Protein AF-A0A662RZS4-F1 (afdb_monomer_lite)

Radius of gyration: 27.68 Å; chains: 1; bounding box: 60×35×70 Å

Foldseek 3Di:
DPLPPDPVSVVVVVVVVVVVVVVVVPDDDPDADPPVGDDDDDPPDLDDDDDDPVQDPQPCVLCVPQPLNQKDWAFDVVVVPVDPPPDDTHTDIDGRPVSHPSPCVSQVPGPRSD

pLDDT: mean 88.57, std 12.73, range [47.19, 97.94]

Secondary structure (DSSP, 8-state):
--TTSSHHHHHHHHHHHHHHHHHHHSSPPS---TTTS-PPPPTT---SPP--TTT-----HHHHS-TT--EEEEE-HHHHTTSSS-SPPPEEEEE-TTT-----HHHHT-TT--

Sequence (114 aa):
MKRGSTPIGRLINHLEAIETGIKYLFIPRMTVKYPEEIMELPEGYRGMIKYKKELCISCSLCAQICPANAMKMYLDESELKKEGGQAKPKRRPGINYTRCIFCGFCVDICPTGA

Structure (mmCIF, N/CA/C/O backbone):
data_AF-A0A662RZS4-F1
#
_entry.id   AF-A0A662RZS4-F1
#
loop_
_atom_site.group_PDB
_atom_site.id
_atom_site.type_symbol
_atom_site.label_atom_id
_atom_site.label_alt_id
_atom_site.label_comp_id
_atom_site.label_asym_id
_atom_site.label_entity_id
_atom_site.label_seq_id
_atom_site.pdbx_PDB_ins_code
_atom_site.Cartn_x
_atom_site.Cartn_y
_atom_site.Cartn_z
_atom_site.occupancy
_atom_site.B_iso_or_equiv
_atom_site.auth_seq_id
_atom_site.auth_comp_id
_atom_site.auth_asym_id
_atom_site.auth_atom_id
_atom_site.pdbx_PDB_model_num
ATOM 1 N N . MET A 1 1 ? 30.028 -22.072 -32.173 1.00 47.19 1 MET A N 1
ATOM 2 C CA . MET A 1 1 ? 31.100 -21.117 -32.537 1.00 47.19 1 MET A CA 1
ATOM 3 C C . MET A 1 1 ? 30.709 -19.748 -31.990 1.00 47.19 1 MET A C 1
ATOM 5 O O . MET A 1 1 ? 29.682 -19.226 -32.405 1.00 47.19 1 MET A O 1
ATOM 9 N N . LYS A 1 2 ? 31.404 -19.222 -30.968 1.00 55.47 2 LYS A N 1
ATOM 10 C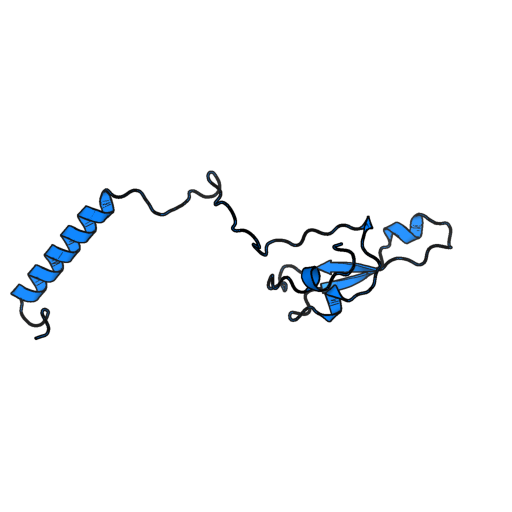 CA . LYS A 1 2 ? 31.035 -17.940 -30.336 1.00 55.47 2 LYS A CA 1
ATOM 11 C C . LYS A 1 2 ? 31.236 -16.821 -31.371 1.00 55.47 2 LYS A C 1
ATOM 13 O O . LYS A 1 2 ? 32.380 -16.509 -31.681 1.00 55.47 2 LYS A O 1
ATOM 18 N N . ARG A 1 3 ? 30.153 -16.231 -31.901 1.00 60.16 3 ARG A N 1
ATOM 19 C CA . ARG A 1 3 ? 30.180 -15.164 -32.933 1.00 60.16 3 ARG A CA 1
ATOM 20 C C . ARG A 1 3 ? 31.055 -13.943 -32.568 1.00 60.16 3 ARG A C 1
ATOM 22 O O . ARG A 1 3 ? 31.335 -13.132 -33.435 1.00 60.16 3 ARG A O 1
ATOM 29 N N . GLY A 1 4 ? 31.510 -13.804 -31.319 1.00 60.47 4 GLY A N 1
ATOM 30 C CA . GLY A 1 4 ? 32.274 -12.647 -30.831 1.00 60.47 4 GLY A CA 1
ATOM 31 C C . GLY A 1 4 ? 33.810 -12.743 -30.838 1.00 60.47 4 GLY A C 1
ATOM 32 O O . GLY A 1 4 ? 34.453 -11.785 -30.410 1.00 60.47 4 GLY A O 1
ATOM 33 N N . SER A 1 5 ? 34.435 -13.851 -31.262 1.00 67.56 5 SER A N 1
ATOM 34 C CA . SER A 1 5 ? 35.903 -13.998 -31.153 1.00 67.56 5 SER A CA 1
ATOM 35 C C . SER A 1 5 ? 36.704 -13.334 -32.281 1.00 67.56 5 SER A C 1
ATOM 37 O O . SER A 1 5 ? 37.860 -12.977 -32.060 1.00 67.56 5 SER A O 1
ATOM 39 N N . THR A 1 6 ? 36.118 -13.126 -33.464 1.00 82.25 6 THR A N 1
ATOM 40 C CA . THR A 1 6 ? 36.794 -12.507 -34.618 1.00 82.25 6 THR A CA 1
ATOM 41 C C . THR A 1 6 ? 36.469 -11.008 -34.736 1.00 82.25 6 THR A C 1
ATOM 43 O O . THR A 1 6 ? 35.368 -10.595 -34.362 1.00 82.25 6 THR A O 1
ATOM 46 N N . PRO A 1 7 ? 37.378 -10.170 -35.278 1.00 82.12 7 PRO A N 1
ATOM 47 C CA . PRO A 1 7 ? 37.128 -8.734 -35.475 1.00 82.12 7 PRO A CA 1
ATOM 48 C C . PRO A 1 7 ? 35.867 -8.442 -36.305 1.00 82.12 7 PRO A C 1
ATOM 50 O O . PRO A 1 7 ? 35.087 -7.559 -35.963 1.00 82.12 7 PRO A O 1
ATOM 53 N N . ILE A 1 8 ? 35.625 -9.246 -37.345 1.00 83.88 8 ILE A N 1
ATOM 54 C CA . ILE A 1 8 ? 34.445 -9.153 -38.219 1.00 83.88 8 ILE A CA 1
ATOM 55 C C . ILE A 1 8 ? 33.168 -9.542 -37.461 1.00 83.88 8 ILE A C 1
ATOM 57 O O . ILE A 1 8 ? 32.146 -8.874 -37.584 1.00 83.88 8 ILE A O 1
ATOM 61 N N . GLY A 1 9 ? 33.236 -10.577 -36.618 1.00 84.75 9 GLY A N 1
ATOM 62 C CA . GLY A 1 9 ? 32.115 -10.985 -35.774 1.00 84.75 9 GLY A CA 1
ATOM 63 C C . GLY A 1 9 ? 31.701 -9.907 -34.768 1.00 84.75 9 GLY A C 1
ATOM 64 O O . GLY A 1 9 ? 30.511 -9.709 -34.543 1.00 84.75 9 GLY A O 1
ATOM 65 N N . ARG A 1 10 ? 32.659 -9.146 -34.210 1.00 85.31 10 ARG A N 1
ATOM 66 C CA . ARG A 1 10 ? 32.345 -7.992 -33.345 1.00 85.31 10 ARG A CA 1
ATOM 67 C C . ARG A 1 10 ? 31.640 -6.874 -34.106 1.00 85.31 10 ARG A C 1
ATOM 69 O O . ARG A 1 10 ? 30.673 -6.328 -33.589 1.00 85.31 10 ARG A O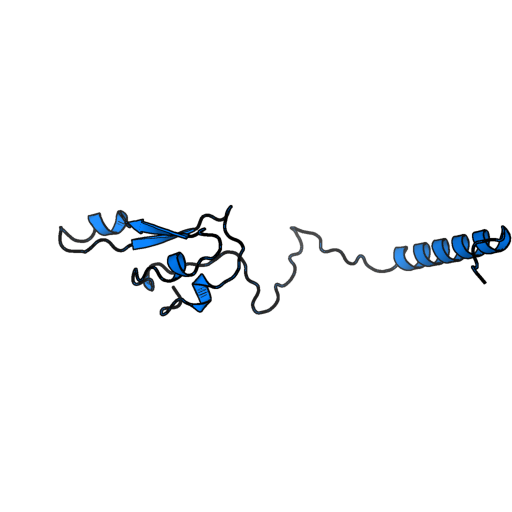 1
ATOM 76 N N . LEU A 1 11 ? 32.096 -6.558 -35.319 1.00 88.00 11 LEU A N 1
ATOM 77 C CA . LEU A 1 11 ? 31.492 -5.509 -36.141 1.00 88.00 11 LEU A CA 1
ATOM 78 C C . LEU A 1 11 ? 30.027 -5.821 -36.480 1.00 88.00 11 LEU A C 1
ATOM 80 O O . LEU A 1 11 ? 29.178 -4.946 -36.349 1.00 88.00 11 LEU A O 1
ATOM 84 N N . ILE A 1 12 ? 29.721 -7.072 -36.837 1.00 90.19 12 ILE A N 1
ATOM 85 C CA . ILE A 1 12 ? 28.346 -7.515 -37.122 1.00 90.19 12 ILE A CA 1
ATOM 86 C C . ILE A 1 12 ? 27.446 -7.326 -35.895 1.00 90.19 12 ILE A C 1
ATOM 88 O O . ILE A 1 12 ? 26.384 -6.726 -36.011 1.00 90.19 12 ILE A O 1
ATOM 92 N N . ASN A 1 13 ? 27.902 -7.731 -34.705 1.00 88.88 13 ASN A N 1
ATOM 93 C CA . ASN A 1 13 ? 27.123 -7.542 -33.475 1.00 88.88 13 ASN A CA 1
ATOM 94 C C . ASN A 1 13 ? 26.872 -6.051 -33.166 1.00 88.88 13 ASN A C 1
ATOM 96 O O . ASN A 1 13 ? 25.818 -5.696 -32.647 1.00 88.88 13 ASN A O 1
ATOM 100 N N . HIS A 1 14 ? 27.830 -5.166 -33.472 1.00 92.06 14 HIS A N 1
ATOM 101 C CA . HIS A 1 14 ? 27.637 -3.722 -33.308 1.00 92.06 14 HIS A CA 1
ATOM 102 C C . HIS A 1 14 ? 26.609 -3.159 -34.295 1.00 92.06 14 HIS A C 1
ATOM 104 O O . HIS A 1 14 ? 25.799 -2.323 -33.903 1.00 92.06 14 HIS A O 1
ATOM 110 N N . LEU A 1 15 ? 26.609 -3.626 -35.545 1.00 94.62 15 LEU A N 1
ATOM 111 C CA . LEU A 1 15 ? 25.609 -3.227 -36.537 1.00 94.62 15 LEU A CA 1
ATOM 112 C C . LEU A 1 15 ? 24.205 -3.708 -36.148 1.00 94.62 15 LEU A C 1
ATOM 114 O O . LEU A 1 15 ? 23.280 -2.902 -36.164 1.00 94.62 15 LEU A O 1
ATOM 118 N N . GLU A 1 16 ? 24.062 -4.959 -35.703 1.00 93.44 16 GLU A N 1
ATOM 119 C CA . GLU A 1 16 ? 22.793 -5.496 -35.180 1.00 93.44 16 GLU A CA 1
ATOM 120 C C . GLU A 1 16 ? 22.287 -4.685 -33.968 1.00 93.44 16 GLU A C 1
ATOM 122 O O . GLU A 1 16 ? 21.090 -4.409 -33.836 1.00 93.44 16 GLU A O 1
ATOM 127 N N . ALA A 1 17 ? 23.191 -4.247 -33.084 1.00 93.31 17 ALA A N 1
ATOM 128 C CA . ALA A 1 17 ? 22.840 -3.404 -31.941 1.00 93.31 17 ALA A CA 1
ATOM 129 C C . ALA A 1 17 ? 22.368 -2.003 -32.367 1.00 93.31 17 ALA A C 1
ATOM 131 O O . ALA A 1 17 ? 21.388 -1.493 -31.820 1.00 93.31 17 ALA A O 1
ATOM 132 N N . ILE A 1 18 ? 23.033 -1.388 -33.351 1.00 96.00 18 ILE A N 1
ATOM 133 C CA . ILE A 1 18 ? 22.638 -0.083 -33.899 1.00 96.00 18 ILE A CA 1
ATOM 134 C C . ILE A 1 18 ? 21.282 -0.189 -34.603 1.00 96.00 18 ILE A C 1
ATOM 136 O O . ILE A 1 18 ? 20.411 0.642 -34.359 1.00 96.00 18 ILE A O 1
ATOM 140 N N . GLU A 1 19 ? 21.069 -1.226 -35.415 1.00 96.50 19 GLU A N 1
ATOM 141 C CA . GLU A 1 19 ? 19.786 -1.501 -36.073 1.00 96.50 19 GLU A CA 1
ATOM 142 C C . GLU A 1 19 ? 18.655 -1.632 -35.046 1.00 96.50 19 GLU A C 1
ATOM 144 O O . GLU A 1 19 ? 17.603 -0.999 -35.169 1.00 96.50 19 GLU A O 1
ATOM 149 N N . THR A 1 20 ? 18.903 -2.390 -33.978 1.00 94.81 20 THR A N 1
ATOM 150 C CA . THR A 1 20 ? 17.956 -2.541 -32.871 1.00 94.81 20 THR A CA 1
ATOM 151 C C . THR A 1 20 ? 17.668 -1.194 -32.200 1.00 94.81 20 THR A C 1
ATOM 153 O O . THR A 1 20 ? 16.508 -0.867 -31.952 1.00 94.81 20 THR A O 1
ATOM 156 N N . GLY A 1 21 ? 18.695 -0.376 -31.949 1.00 94.00 21 GLY A N 1
ATOM 157 C CA . GLY A 1 21 ? 18.541 0.961 -31.371 1.00 94.00 21 GLY A CA 1
ATOM 158 C C . GLY A 1 21 ? 17.704 1.899 -32.244 1.00 94.00 21 GLY A C 1
ATOM 159 O O . GLY A 1 21 ? 16.798 2.560 -31.739 1.00 94.00 21 GLY A O 1
ATOM 160 N N . ILE A 1 22 ? 17.947 1.902 -33.558 1.00 96.19 22 ILE A N 1
ATOM 161 C CA . ILE A 1 22 ? 17.163 2.678 -34.528 1.00 96.19 22 ILE A CA 1
ATOM 162 C C . ILE A 1 22 ? 15.703 2.216 -34.519 1.00 96.19 22 ILE A C 1
ATOM 164 O O . ILE A 1 22 ? 14.803 3.050 -34.461 1.00 96.19 22 ILE A O 1
ATOM 168 N N . LYS A 1 23 ? 15.447 0.901 -34.507 1.00 94.44 23 LYS A N 1
ATOM 169 C CA . LYS A 1 23 ? 14.086 0.347 -34.462 1.00 94.44 23 LYS A CA 1
ATOM 170 C C . LYS A 1 23 ? 13.297 0.849 -33.249 1.00 94.44 23 LYS A C 1
ATOM 172 O O . LYS A 1 23 ? 12.158 1.281 -33.406 1.00 94.44 23 LYS A O 1
ATOM 177 N N . TYR A 1 24 ? 13.885 0.812 -32.052 1.00 94.31 24 TYR A N 1
ATOM 178 C CA . TYR A 1 24 ? 13.195 1.235 -30.827 1.00 94.31 24 TYR A CA 1
ATOM 179 C C . TYR A 1 24 ? 13.128 2.757 -30.637 1.00 94.31 24 TYR A C 1
ATOM 181 O O . TYR A 1 24 ? 12.329 3.213 -29.823 1.00 94.31 24 TYR A O 1
ATOM 189 N N . LEU A 1 25 ? 13.884 3.552 -31.405 1.00 94.19 25 LEU A N 1
ATOM 190 C CA . LEU A 1 25 ? 13.787 5.017 -31.380 1.00 94.19 25 LEU A CA 1
ATOM 191 C C . LEU A 1 25 ? 12.434 5.527 -31.911 1.00 94.19 25 LEU A C 1
ATOM 193 O O . LEU A 1 25 ? 11.948 6.562 -31.460 1.00 94.19 25 LEU A O 1
ATOM 197 N N . PHE A 1 26 ? 11.829 4.795 -32.852 1.00 94.81 26 PHE A N 1
ATOM 198 C CA . PHE A 1 26 ? 10.570 5.172 -33.508 1.00 94.81 26 PHE A CA 1
ATOM 199 C C . PHE A 1 26 ? 9.325 4.475 -32.937 1.00 94.81 26 PHE A C 1
ATOM 201 O O . PHE A 1 26 ? 8.207 4.812 -33.321 1.00 94.81 26 PHE A O 1
ATOM 208 N N . ILE A 1 27 ? 9.487 3.514 -32.024 1.00 93.88 27 ILE A N 1
ATOM 209 C CA . ILE A 1 27 ? 8.364 2.872 -31.324 1.00 93.88 27 ILE A CA 1
ATOM 210 C C . ILE A 1 27 ? 7.892 3.814 -30.199 1.00 93.88 27 ILE A C 1
ATOM 212 O O . ILE A 1 27 ? 8.729 4.438 -29.540 1.00 93.88 27 ILE A O 1
ATOM 216 N N . PRO A 1 28 ? 6.572 3.954 -29.955 1.00 89.69 28 PRO A N 1
ATOM 217 C CA . PRO A 1 28 ? 6.074 4.758 -28.845 1.00 89.69 28 PRO A CA 1
ATOM 218 C C . PRO A 1 28 ? 6.665 4.299 -27.508 1.00 89.69 28 PRO A C 1
ATOM 220 O O . PRO A 1 28 ? 6.918 3.118 -27.271 1.00 89.69 28 PRO A O 1
ATOM 223 N N . ARG A 1 29 ? 6.892 5.266 -26.618 1.00 87.31 29 ARG A N 1
ATOM 224 C CA . ARG A 1 29 ? 7.520 5.020 -25.317 1.00 87.31 29 ARG A CA 1
ATOM 225 C C . ARG A 1 29 ? 6.597 4.156 -24.460 1.00 87.31 29 ARG A C 1
ATOM 227 O O . ARG A 1 29 ? 5.438 4.501 -24.271 1.00 87.31 29 ARG A O 1
ATOM 234 N N . MET A 1 30 ? 7.140 3.100 -23.860 1.00 89.44 30 MET A N 1
ATOM 235 C CA . MET A 1 30 ? 6.428 2.215 -22.922 1.00 89.44 30 MET A CA 1
ATOM 236 C C . MET A 1 30 ? 6.296 2.821 -21.505 1.00 89.44 30 MET A C 1
ATOM 238 O O . MET A 1 30 ? 6.241 2.095 -20.517 1.00 89.44 30 MET A O 1
ATOM 242 N N . THR A 1 31 ? 6.323 4.149 -21.380 1.00 92.00 31 THR A N 1
ATOM 243 C CA . THR A 1 31 ? 6.330 4.879 -20.101 1.00 92.00 31 THR A CA 1
ATOM 244 C C . THR A 1 31 ? 5.046 5.676 -19.934 1.00 92.00 31 THR A C 1
ATOM 246 O O . THR A 1 31 ? 4.610 6.311 -20.889 1.00 92.00 31 THR A O 1
ATOM 249 N N . VAL A 1 32 ? 4.519 5.735 -18.712 1.00 93.00 32 VAL A N 1
ATOM 250 C CA . VAL A 1 32 ? 3.393 6.605 -18.336 1.00 93.00 32 VAL A CA 1
ATOM 251 C C . VAL A 1 32 ? 3.932 7.904 -17.732 1.00 93.00 32 VAL A C 1
ATOM 253 O O . VAL A 1 32 ? 4.880 7.865 -16.943 1.00 93.00 32 VAL A O 1
ATOM 256 N N . LYS A 1 33 ? 3.352 9.054 -18.091 1.00 93.75 33 LYS A N 1
ATOM 257 C CA . LYS A 1 33 ? 3.745 10.358 -17.534 1.00 93.75 33 LYS A CA 1
ATOM 258 C C . LYS A 1 33 ? 3.015 10.635 -16.222 1.00 93.75 33 LYS A C 1
ATOM 260 O O . LYS A 1 33 ? 1.971 11.269 -16.212 1.00 93.75 33 LYS A O 1
ATOM 265 N N . TYR A 1 34 ? 3.558 10.148 -15.114 1.00 93.81 34 TYR A N 1
ATOM 266 C CA . TYR A 1 34 ? 3.045 10.503 -13.792 1.00 93.81 34 TYR A CA 1
ATOM 267 C C . TYR A 1 34 ? 3.515 11.920 -13.404 1.00 93.81 34 TYR A C 1
ATOM 269 O O . TYR A 1 34 ? 4.720 12.171 -13.513 1.00 93.81 34 TYR A O 1
ATOM 277 N N . PRO A 1 35 ? 2.652 12.814 -12.878 1.00 95.25 35 PRO A N 1
ATOM 278 C CA . PRO A 1 35 ? 1.282 12.591 -12.391 1.00 95.25 35 PRO A CA 1
ATOM 279 C C . PRO A 1 35 ? 0.146 12.927 -13.378 1.00 95.25 35 PRO A C 1
ATOM 281 O O . PRO A 1 35 ? -1.016 12.782 -13.004 1.00 95.25 35 PRO A O 1
ATOM 284 N N . GLU A 1 36 ? 0.442 13.410 -14.588 1.00 95.12 36 GLU A N 1
ATOM 285 C CA . GLU A 1 36 ? -0.574 13.847 -15.560 1.00 95.12 36 GLU A CA 1
ATOM 286 C C . GLU A 1 36 ? -1.431 12.687 -16.087 1.00 95.12 36 GLU A C 1
ATOM 288 O O . GLU A 1 36 ? -2.634 12.831 -16.298 1.00 95.12 36 GLU A O 1
ATOM 293 N N . GLU A 1 37 ? -0.806 11.530 -16.276 1.00 93.56 37 GLU A N 1
ATOM 294 C CA . GLU A 1 37 ? -1.417 10.276 -16.689 1.00 93.56 37 GLU A CA 1
ATOM 295 C C . GLU A 1 37 ? -1.265 9.259 -15.549 1.00 93.56 37 GLU A C 1
ATOM 297 O O . GLU A 1 37 ? -0.163 8.994 -15.059 1.00 93.56 37 GLU A O 1
ATOM 302 N N . ILE A 1 38 ? -2.383 8.677 -15.110 1.00 91.88 38 ILE A N 1
ATOM 303 C CA . ILE A 1 38 ? -2.419 7.671 -14.043 1.00 91.88 38 ILE A CA 1
ATOM 304 C C . ILE A 1 38 ? -2.736 6.318 -14.673 1.00 91.88 38 ILE A C 1
ATOM 306 O O . ILE A 1 38 ? -3.661 6.198 -15.473 1.00 91.88 38 ILE A O 1
ATOM 310 N N . MET A 1 39 ? -1.970 5.294 -14.303 1.00 91.12 39 MET A N 1
ATOM 311 C CA . MET A 1 39 ? -2.228 3.924 -14.735 1.00 91.12 39 MET A CA 1
ATOM 312 C C . MET A 1 39 ? -3.499 3.382 -14.073 1.00 91.12 39 MET A C 1
ATOM 314 O O . MET A 1 39 ? -3.702 3.553 -12.869 1.00 91.12 39 MET A O 1
ATOM 318 N N . GLU A 1 40 ? -4.326 2.682 -14.847 1.00 92.12 40 GLU A N 1
ATOM 319 C CA . GLU A 1 40 ? -5.460 1.942 -14.302 1.00 92.12 40 GLU A CA 1
ATOM 320 C C . GLU A 1 40 ? -4.958 0.801 -13.411 1.00 92.12 40 GLU A C 1
ATOM 322 O O . GLU A 1 40 ? -4.133 -0.022 -13.811 1.00 92.12 40 GLU A O 1
ATOM 327 N N . LEU A 1 41 ? -5.433 0.776 -12.167 1.00 92.62 41 LEU A N 1
ATOM 328 C CA . LEU A 1 41 ? -5.059 -0.260 -11.213 1.00 92.62 41 LEU A CA 1
ATOM 329 C C . LEU A 1 41 ? -5.835 -1.548 -11.525 1.00 92.62 41 LEU A C 1
ATOM 331 O O . LEU A 1 41 ? -7.042 -1.476 -11.764 1.00 92.62 41 LEU A O 1
ATOM 335 N N . PRO A 1 42 ? -5.185 -2.724 -11.487 1.00 94.19 42 PRO A N 1
ATOM 336 C CA . PRO A 1 42 ? -5.866 -3.990 -11.720 1.00 94.19 42 PRO A CA 1
ATOM 337 C C . PRO A 1 42 ? -6.888 -4.292 -10.616 1.00 94.19 42 PRO A C 1
ATOM 339 O O . PRO A 1 42 ? -6.788 -3.799 -9.485 1.00 94.19 42 PRO A O 1
ATOM 342 N N . GLU A 1 43 ? -7.849 -5.163 -10.926 1.00 93.31 43 GLU A N 1
ATOM 343 C CA . GLU A 1 43 ? -8.792 -5.675 -9.933 1.00 93.31 43 GLU A CA 1
ATOM 344 C C . GLU A 1 43 ? -8.040 -6.386 -8.793 1.00 93.31 43 GLU A C 1
ATOM 346 O O . GLU A 1 43 ? -7.097 -7.146 -9.016 1.00 93.31 43 GLU A O 1
ATOM 351 N N . GLY A 1 44 ? -8.421 -6.095 -7.546 1.00 90.38 44 GLY A N 1
ATOM 352 C CA . GLY A 1 44 ? -7.752 -6.641 -6.362 1.00 90.38 44 GLY A CA 1
ATOM 353 C C . GLY A 1 44 ? -6.450 -5.935 -5.958 1.00 90.38 44 GLY A C 1
ATOM 354 O O . GLY A 1 44 ? -5.763 -6.420 -5.056 1.00 90.38 44 GLY A O 1
ATOM 355 N N . TYR A 1 45 ? -6.101 -4.791 -6.564 1.00 94.19 45 TYR A N 1
ATOM 356 C CA . TYR A 1 45 ? -4.952 -3.992 -6.128 1.00 94.19 45 TYR A CA 1
ATOM 357 C C . TYR A 1 45 ? -5.024 -3.650 -4.628 1.00 94.19 45 TYR A C 1
ATOM 359 O O . TYR A 1 45 ? -5.960 -3.009 -4.144 1.00 94.19 45 TYR A O 1
ATOM 367 N N . ARG A 1 46 ? -3.990 -4.052 -3.883 1.00 94.75 46 ARG A N 1
ATOM 368 C CA . ARG A 1 46 ? -3.869 -3.810 -2.440 1.00 94.75 46 ARG A CA 1
ATOM 369 C C . ARG A 1 46 ? -3.140 -2.493 -2.184 1.00 94.75 46 ARG A C 1
ATOM 371 O O . ARG A 1 46 ? -1.921 -2.458 -2.052 1.00 94.75 46 ARG A O 1
ATOM 378 N N . GLY A 1 47 ? -3.909 -1.409 -2.133 1.00 92.69 47 GLY A N 1
ATOM 379 C CA . GLY A 1 47 ? -3.415 -0.060 -1.854 1.00 92.69 47 GLY A CA 1
ATOM 380 C C . GLY A 1 47 ? -3.620 0.392 -0.408 1.00 92.69 47 GLY A C 1
ATOM 381 O O . GLY A 1 47 ? -3.701 -0.407 0.526 1.00 92.69 47 GLY A O 1
ATOM 382 N N . MET A 1 48 ? -3.738 1.710 -0.225 1.00 93.44 48 MET A N 1
ATOM 383 C CA . MET A 1 48 ? -4.094 2.293 1.070 1.00 93.44 48 MET A CA 1
ATOM 384 C C . MET A 1 48 ? -5.430 1.742 1.578 1.00 93.44 48 MET A C 1
ATOM 386 O O . MET A 1 48 ? -6.417 1.673 0.843 1.00 93.44 48 MET A O 1
ATOM 390 N N . ILE A 1 49 ? -5.451 1.372 2.857 1.00 93.69 49 ILE A N 1
ATOM 391 C CA . ILE A 1 49 ? -6.614 0.767 3.499 1.00 93.69 49 ILE A CA 1
ATOM 392 C C . ILE A 1 49 ? -7.660 1.859 3.735 1.00 93.69 49 ILE A C 1
ATOM 394 O O . ILE A 1 49 ? -7.385 2.869 4.385 1.00 93.69 49 ILE A O 1
ATOM 398 N N . LYS A 1 50 ? -8.872 1.645 3.219 1.00 93.44 50 LYS A N 1
ATOM 399 C CA . LYS A 1 50 ? -10.042 2.472 3.534 1.00 93.44 50 LYS A CA 1
ATOM 400 C C . LYS A 1 50 ? -10.736 1.895 4.761 1.00 93.44 50 LYS A C 1
ATOM 402 O O . LYS A 1 50 ? -10.916 0.687 4.833 1.00 93.44 50 LYS A O 1
ATOM 407 N N . TYR A 1 51 ? -11.120 2.763 5.691 1.00 94.12 51 TYR A N 1
ATOM 408 C CA . TYR A 1 51 ? -11.713 2.374 6.968 1.00 94.12 51 TYR A CA 1
ATOM 409 C C . TYR A 1 51 ? -13.065 3.065 7.181 1.00 94.12 51 TYR A C 1
ATOM 411 O O . TYR A 1 51 ? -13.156 4.290 7.095 1.00 94.12 51 TYR A O 1
ATOM 419 N N . LYS A 1 52 ? -14.104 2.279 7.474 1.00 94.81 52 LYS A N 1
ATOM 420 C CA . LYS A 1 52 ? -15.474 2.712 7.779 1.00 94.81 52 LYS A CA 1
ATOM 421 C C . LYS A 1 52 ? -15.727 2.593 9.282 1.00 94.81 52 LYS A C 1
ATOM 423 O O . LYS A 1 52 ? -16.001 1.513 9.814 1.00 94.81 52 LYS A O 1
ATOM 428 N N . LYS A 1 53 ? -15.640 3.720 9.992 1.00 90.94 53 LYS A N 1
ATOM 429 C CA . LYS A 1 53 ? -15.727 3.776 11.464 1.00 90.94 53 LYS A CA 1
ATOM 430 C C . LYS A 1 53 ? -17.061 3.245 12.002 1.00 90.94 53 LYS A C 1
ATOM 432 O O . LYS A 1 53 ? -17.109 2.687 13.100 1.00 90.94 53 LYS A O 1
ATOM 437 N N . GLU A 1 54 ? -18.130 3.386 11.234 1.00 91.06 54 GLU A N 1
ATOM 438 C CA . GLU A 1 54 ? -19.503 3.041 11.603 1.00 91.06 54 GLU A CA 1
ATOM 439 C C . G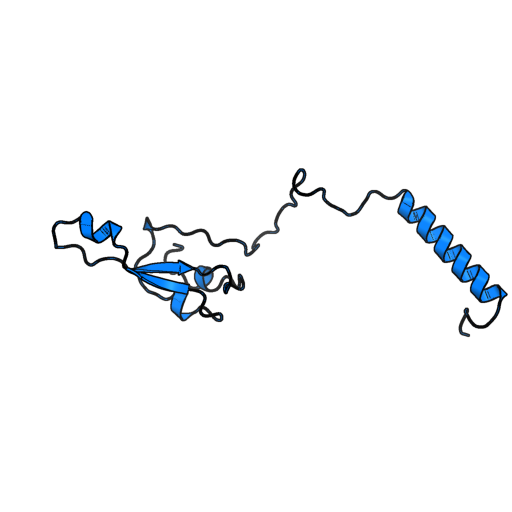LU A 1 54 ? -19.694 1.522 11.703 1.00 91.06 54 GLU A C 1
ATOM 441 O O . GLU A 1 54 ? -20.431 1.049 12.565 1.00 91.06 54 GLU A O 1
ATOM 446 N N . LEU A 1 55 ? -18.977 0.759 10.870 1.00 94.50 55 LEU A N 1
ATOM 447 C CA . LEU A 1 55 ? -19.083 -0.702 10.781 1.00 94.50 55 LEU A CA 1
ATOM 448 C C . LEU A 1 55 ? -18.163 -1.436 11.764 1.00 94.50 55 LEU A C 1
ATOM 450 O O . LEU A 1 55 ? -18.296 -2.642 11.975 1.00 94.50 55 LEU A O 1
ATOM 454 N N . CYS A 1 56 ? -17.188 -0.745 12.354 1.00 94.12 56 CYS A N 1
ATOM 455 C CA . CYS A 1 56 ? -16.217 -1.383 13.232 1.00 94.12 56 CYS A CA 1
ATOM 456 C C . CYS A 1 56 ? -16.830 -1.697 14.610 1.00 94.12 56 CYS A C 1
ATOM 458 O O . CYS A 1 56 ? -17.333 -0.814 15.310 1.00 94.12 56 CYS A O 1
ATOM 460 N N . ILE A 1 57 ? -16.711 -2.962 15.025 1.00 93.75 57 ILE A N 1
ATOM 461 C CA . ILE A 1 57 ? -17.260 -3.511 16.280 1.00 93.75 57 ILE A CA 1
ATOM 462 C C . ILE A 1 57 ? -16.205 -3.721 17.381 1.00 93.75 57 ILE A C 1
ATOM 464 O O . ILE A 1 57 ? -16.464 -4.389 18.373 1.00 93.75 57 ILE A O 1
ATOM 468 N N . SER A 1 58 ? -15.001 -3.158 17.232 1.00 95.06 58 SER A N 1
ATOM 469 C CA . SER A 1 58 ? -13.899 -3.278 18.210 1.00 95.06 58 SER A CA 1
ATOM 470 C C . SER A 1 58 ? -13.394 -4.714 18.482 1.00 95.06 58 SER A C 1
ATOM 472 O O . SER A 1 58 ? -12.821 -4.971 19.538 1.00 95.06 58 SER A O 1
ATOM 474 N N . CYS A 1 59 ? -13.541 -5.653 17.537 1.00 95.44 59 CYS A N 1
ATOM 475 C CA . CYS A 1 59 ? -13.144 -7.062 17.720 1.00 95.44 59 CYS A CA 1
ATOM 476 C C . CYS A 1 59 ? -11.623 -7.312 17.757 1.00 95.44 59 CYS A C 1
ATOM 478 O O . CYS A 1 59 ? -11.187 -8.380 18.169 1.00 95.44 59 CYS A O 1
ATOM 480 N N . SER A 1 60 ? -10.805 -6.344 17.332 1.00 95.75 60 SER A N 1
ATOM 481 C CA . SER A 1 60 ? -9.331 -6.418 17.318 1.00 95.75 60 SER A CA 1
ATOM 482 C C . SER A 1 60 ? -8.701 -7.467 16.381 1.00 95.75 60 SER A C 1
ATOM 484 O O . SER A 1 60 ? -7.475 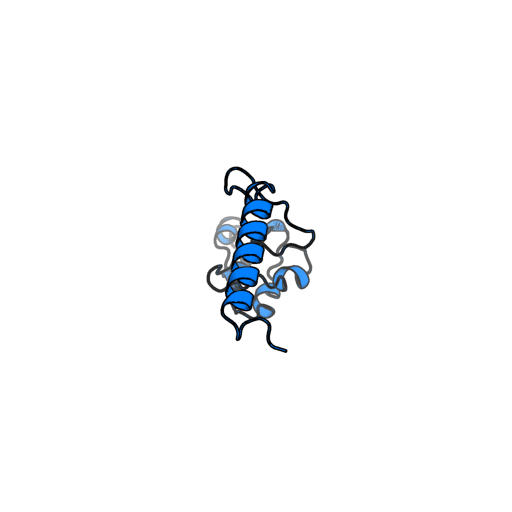-7.572 16.348 1.00 95.75 60 SER A O 1
ATOM 486 N N . LEU A 1 61 ? -9.484 -8.188 15.567 1.00 97.38 61 LEU A N 1
ATOM 487 C CA . LEU A 1 61 ? -8.978 -9.211 14.632 1.00 97.38 61 LEU A CA 1
ATOM 488 C C . LEU A 1 61 ? -7.946 -8.660 13.638 1.00 97.38 61 LEU A C 1
ATOM 490 O O . LEU A 1 61 ? -6.919 -9.289 13.403 1.00 97.38 61 LEU A O 1
ATOM 494 N N . CYS A 1 62 ? -8.172 -7.454 13.113 1.00 97.25 62 CYS A N 1
ATOM 495 C CA . CYS A 1 62 ? -7.263 -6.790 12.179 1.00 97.25 62 CYS A CA 1
ATOM 496 C C . CYS A 1 62 ? -5.870 -6.512 12.775 1.00 97.25 62 CYS A C 1
ATOM 498 O O . CYS A 1 62 ? -4.869 -6.592 12.064 1.00 97.25 62 CYS A O 1
ATOM 500 N N . ALA A 1 63 ? -5.794 -6.232 14.081 1.00 97.06 63 ALA A N 1
ATOM 501 C CA . ALA A 1 63 ? -4.529 -6.057 14.787 1.00 97.06 63 ALA A CA 1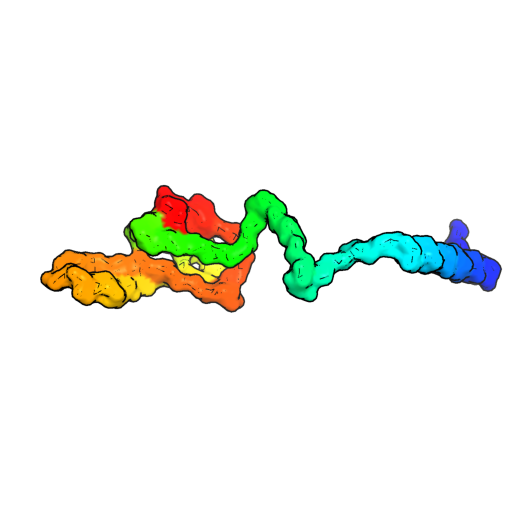
ATOM 502 C C . ALA A 1 63 ? -3.851 -7.403 15.079 1.00 97.06 63 ALA A C 1
ATOM 504 O O . ALA A 1 63 ? -2.633 -7.502 14.974 1.00 97.06 63 ALA A O 1
ATOM 505 N N . GLN A 1 64 ? -4.631 -8.439 15.411 1.00 97.25 64 GLN A N 1
ATOM 506 C CA . GLN A 1 64 ? -4.105 -9.774 15.717 1.00 97.25 64 GLN A CA 1
ATOM 507 C C . GLN A 1 64 ? -3.548 -10.492 14.483 1.00 97.25 64 GLN A C 1
ATOM 509 O O . GLN A 1 64 ? -2.500 -11.121 14.573 1.00 97.25 64 GLN A O 1
ATOM 514 N N . ILE A 1 65 ? -4.207 -10.374 13.325 1.00 97.94 65 ILE A N 1
ATOM 515 C CA . ILE A 1 65 ? -3.768 -11.049 12.093 1.00 97.94 65 ILE A CA 1
ATOM 516 C C . ILE A 1 65 ? -2.578 -10.356 11.413 1.00 97.94 65 ILE A C 1
ATOM 518 O O . ILE A 1 65 ? -2.018 -10.877 10.454 1.00 97.94 65 ILE A O 1
ATOM 522 N N . CYS A 1 66 ? -2.204 -9.149 11.850 1.00 97.81 66 CYS A N 1
ATOM 523 C CA . CYS A 1 66 ? -1.224 -8.331 11.147 1.00 97.81 66 CYS A CA 1
ATOM 524 C C . CYS A 1 66 ? 0.198 -8.924 11.259 1.00 97.81 66 CYS A C 1
ATOM 526 O O . CYS A 1 66 ? 0.800 -8.841 12.332 1.00 97.81 66 CYS A O 1
ATOM 528 N N . PRO A 1 67 ? 0.810 -9.409 10.158 1.00 97.62 67 PRO A N 1
ATOM 529 C CA . PRO A 1 67 ? 2.122 -10.058 10.219 1.00 97.62 67 PRO A CA 1
ATOM 530 C C . PRO A 1 67 ? 3.254 -9.065 10.520 1.00 97.62 67 PRO A C 1
ATOM 532 O O . PRO A 1 67 ? 4.251 -9.415 11.139 1.00 97.62 67 PRO A O 1
ATOM 535 N N . ALA A 1 68 ? 3.091 -7.799 10.126 1.00 97.38 68 ALA A N 1
ATOM 536 C CA . ALA A 1 68 ? 4.074 -6.741 10.367 1.00 97.38 68 ALA A CA 1
ATOM 537 C C . ALA A 1 68 ? 3.898 -6.035 11.728 1.00 97.38 68 ALA A C 1
ATOM 539 O O . ALA A 1 68 ? 4.667 -5.121 12.058 1.00 97.38 68 ALA A O 1
ATOM 540 N N . ASN A 1 69 ? 2.871 -6.416 12.506 1.00 96.62 69 ASN A N 1
ATOM 541 C CA . ASN A 1 69 ? 2.436 -5.715 13.720 1.00 96.62 69 ASN A CA 1
ATOM 542 C C . ASN A 1 69 ? 2.338 -4.187 13.494 1.00 96.62 69 ASN A C 1
ATOM 544 O O . ASN A 1 69 ? 2.839 -3.367 14.266 1.00 96.62 69 ASN A O 1
ATOM 548 N N . ALA A 1 70 ? 1.760 -3.816 12.349 1.00 97.44 70 ALA A N 1
ATOM 549 C CA . ALA A 1 70 ? 1.595 -2.436 11.902 1.00 97.44 70 ALA A CA 1
ATOM 550 C C . ALA A 1 70 ? 0.304 -1.797 12.435 1.00 97.44 70 ALA A C 1
ATOM 552 O O . ALA A 1 70 ? 0.109 -0.595 12.275 1.00 97.44 70 ALA A O 1
ATOM 553 N N . MET A 1 71 ? -0.579 -2.582 13.055 1.00 96.00 71 MET A N 1
ATOM 554 C CA . MET A 1 71 ? -1.896 -2.138 13.494 1.00 96.00 71 MET A CA 1
ATOM 555 C C . MET A 1 71 ? -2.073 -2.343 14.995 1.00 96.00 71 MET A C 1
ATOM 557 O O . MET A 1 71 ? -1.749 -3.402 15.527 1.00 96.00 71 MET A O 1
ATOM 561 N N . LYS A 1 72 ? -2.602 -1.327 15.679 1.00 95.94 72 LYS A N 1
ATOM 562 C CA . LYS A 1 72 ? -2.913 -1.371 17.115 1.00 95.94 72 LYS A CA 1
ATOM 563 C C . LYS A 1 72 ? -4.298 -0.803 17.373 1.00 95.94 72 LYS A C 1
ATOM 565 O O . LYS A 1 72 ? -4.763 0.059 16.638 1.00 95.94 72 LYS A O 1
ATOM 570 N N . MET A 1 73 ? -4.952 -1.286 18.422 1.00 95.00 73 MET A N 1
ATOM 571 C CA . MET A 1 73 ? -6.279 -0.818 18.815 1.00 95.00 73 MET A CA 1
ATOM 572 C C . MET A 1 73 ? -6.147 0.295 19.853 1.00 95.00 73 MET A C 1
ATOM 574 O O . MET A 1 73 ? -5.579 0.074 20.922 1.00 95.00 73 MET A O 1
ATOM 578 N N . TYR A 1 74 ? -6.690 1.468 19.545 1.00 92.81 74 TYR A N 1
ATOM 579 C CA . TYR A 1 74 ? -6.672 2.653 20.401 1.00 92.81 74 TYR A CA 1
ATOM 580 C C . TYR A 1 74 ? -8.076 2.972 20.899 1.00 92.81 74 TYR A C 1
ATOM 582 O O . TYR A 1 74 ? -9.059 2.662 20.229 1.00 92.81 74 TYR A O 1
ATOM 590 N N . LEU A 1 75 ? -8.174 3.575 22.080 1.00 90.06 75 LEU A N 1
ATOM 591 C CA . LEU A 1 75 ? -9.446 4.048 22.611 1.00 90.06 75 LEU A CA 1
ATOM 592 C C . LEU A 1 75 ? -9.930 5.256 21.799 1.00 90.06 75 LEU A C 1
ATOM 594 O O . LEU A 1 75 ? -9.152 6.173 21.546 1.00 90.06 75 LEU A O 1
ATOM 598 N N . ASP A 1 76 ? -11.199 5.270 21.402 1.00 85.12 76 ASP A N 1
ATOM 599 C CA . ASP A 1 76 ? -11.786 6.425 20.727 1.00 85.12 76 ASP A CA 1
ATOM 600 C C . ASP A 1 76 ? -12.307 7.444 21.742 1.00 85.12 76 ASP A C 1
ATOM 602 O O . ASP A 1 76 ? -13.440 7.361 22.221 1.00 85.12 76 ASP A O 1
ATOM 606 N N . GLU A 1 77 ? -11.476 8.430 22.072 1.00 77.38 77 GLU A N 1
ATOM 607 C CA . GLU A 1 77 ? -11.836 9.476 23.034 1.00 77.38 77 GLU A CA 1
ATOM 608 C C . GLU A 1 77 ? -13.003 10.359 22.562 1.00 77.38 77 GLU A C 1
ATOM 610 O O . GLU A 1 77 ? -13.664 11.004 23.377 1.00 77.38 77 GLU A O 1
ATOM 615 N N . SER A 1 78 ? -13.314 10.366 21.259 1.00 72.94 78 SER A N 1
ATOM 616 C CA . SER A 1 78 ? -14.456 11.120 20.729 1.00 72.94 78 SER A CA 1
ATOM 617 C C . SER A 1 78 ? -15.809 10.536 21.151 1.00 72.94 78 SER A C 1
ATOM 619 O O . SER A 1 78 ? -16.801 11.265 21.175 1.00 72.94 78 SER A O 1
ATOM 621 N N . GLU A 1 79 ? -15.865 9.248 21.511 1.00 66.69 79 GLU A N 1
ATOM 622 C CA . GLU A 1 79 ? -17.091 8.597 21.990 1.00 66.69 79 GLU A CA 1
ATOM 623 C C . GLU A 1 79 ? -17.305 8.788 23.500 1.00 66.69 79 GLU A C 1
ATOM 625 O O . GLU A 1 79 ? -18.449 8.819 23.946 1.00 66.69 79 GLU A O 1
ATOM 630 N N . LEU A 1 80 ? -16.242 9.050 24.273 1.00 62.34 80 LEU A N 1
ATOM 631 C CA . LEU A 1 80 ? -16.337 9.349 25.712 1.00 62.34 80 LEU A CA 1
ATOM 632 C C . LEU A 1 80 ? -17.160 10.611 26.012 1.00 62.34 80 LEU A C 1
ATOM 634 O O . LEU A 1 80 ? -17.729 10.739 27.090 1.00 62.34 80 LEU A O 1
ATOM 638 N N . LYS A 1 81 ? -17.212 11.556 25.066 1.00 58.56 81 LYS A N 1
ATOM 639 C CA . LYS A 1 81 ? -17.916 12.836 25.230 1.00 58.56 81 LYS A CA 1
ATOM 640 C C . LYS A 1 81 ? -19.392 12.790 24.818 1.00 58.56 81 LYS A C 1
ATOM 642 O O . LYS A 1 81 ? -20.107 13.747 25.095 1.00 58.56 81 LYS A O 1
ATOM 647 N N . LYS A 1 82 ? -19.838 11.740 24.114 1.00 58.19 82 LYS A N 1
ATOM 648 C CA . LYS A 1 82 ? -21.159 11.713 23.452 1.00 58.19 82 LYS A CA 1
ATOM 649 C C . LYS A 1 82 ? -22.281 11.129 24.300 1.00 58.19 82 LYS A C 1
ATOM 651 O O . LYS A 1 82 ? -23.421 11.548 24.149 1.00 58.19 82 LYS A O 1
ATOM 656 N N . GLU A 1 83 ? -21.978 10.195 25.188 1.00 53.62 83 GLU A N 1
ATOM 657 C CA . GLU A 1 83 ? -22.978 9.578 26.056 1.00 53.62 83 GLU A CA 1
ATOM 658 C C . GLU A 1 83 ? -22.573 9.847 27.495 1.00 53.62 83 GLU A C 1
ATOM 660 O O . GLU A 1 83 ? -21.511 9.395 27.907 1.00 53.62 83 GLU A O 1
ATOM 665 N N . GLY A 1 84 ? -23.390 10.602 28.237 1.00 53.69 84 GLY A N 1
ATOM 666 C CA . GLY A 1 84 ? -23.152 11.019 29.622 1.00 53.69 84 GLY A CA 1
ATOM 667 C C . GLY A 1 84 ? -22.880 9.864 30.595 1.00 53.69 84 GLY A C 1
ATOM 668 O O . GLY A 1 84 ? -23.737 9.501 31.393 1.00 53.69 84 GLY A O 1
ATOM 669 N N . GLY A 1 85 ? -21.675 9.297 30.531 1.00 53.09 85 GLY A N 1
ATOM 670 C CA . GLY A 1 85 ? -21.135 8.276 31.424 1.00 53.09 85 GLY A CA 1
ATOM 671 C C . GLY A 1 85 ? -21.483 6.814 31.116 1.00 53.09 85 GLY A C 1
ATOM 672 O O . GLY A 1 85 ? -20.999 5.955 31.846 1.00 53.09 85 GLY A O 1
ATOM 673 N N . GLN A 1 86 ? -22.286 6.494 30.088 1.00 54.03 86 GLN A N 1
ATOM 674 C CA . GLN A 1 86 ? -22.825 5.126 29.905 1.00 54.03 86 GLN A CA 1
ATOM 675 C C . GLN A 1 86 ? -22.294 4.347 28.681 1.00 54.03 86 GLN A C 1
ATOM 677 O O . GLN A 1 86 ? -22.308 3.113 28.712 1.00 54.03 86 GLN A O 1
ATOM 682 N N . ALA A 1 87 ? -21.745 5.005 27.649 1.00 58.88 87 ALA A N 1
ATOM 683 C CA . ALA A 1 87 ? -21.076 4.302 26.546 1.00 58.88 87 ALA A CA 1
ATOM 684 C C . ALA A 1 87 ? -19.773 3.653 27.020 1.00 58.88 87 ALA A C 1
ATOM 686 O O . ALA A 1 87 ? -18.860 4.341 27.484 1.00 58.88 87 ALA A O 1
ATOM 687 N N . LYS A 1 88 ? -19.602 2.347 26.781 1.00 64.88 88 LYS A N 1
ATOM 688 C CA . LYS A 1 88 ? -18.254 1.764 26.773 1.00 64.88 88 LYS A CA 1
ATOM 689 C C . LYS A 1 88 ? -17.489 2.357 25.582 1.00 64.88 88 LYS A C 1
ATOM 691 O O . LYS A 1 88 ? -17.947 2.184 24.452 1.00 64.88 88 LYS A O 1
ATOM 696 N N . PRO A 1 89 ? -16.337 3.015 25.790 1.00 74.81 89 PRO A N 1
ATOM 697 C CA . PRO A 1 89 ? -15.570 3.591 24.692 1.00 74.81 89 PRO A CA 1
ATOM 698 C C . PRO A 1 89 ? -15.152 2.505 23.696 1.00 74.81 89 PRO A C 1
ATOM 700 O O . PRO A 1 89 ? -14.517 1.513 24.074 1.00 74.81 89 PRO A O 1
ATOM 703 N N . LYS A 1 90 ? -15.498 2.680 22.415 1.00 86.81 90 LYS A N 1
ATOM 704 C CA . LYS A 1 90 ? -15.070 1.757 21.358 1.00 86.81 90 LYS A CA 1
ATOM 705 C C . LYS A 1 90 ? -13.567 1.866 21.127 1.00 86.81 90 LYS A C 1
ATOM 707 O O . LYS A 1 90 ? -12.964 2.931 21.267 1.00 86.81 90 LYS A O 1
ATOM 712 N N . ARG A 1 91 ? -12.953 0.747 20.739 1.00 91.44 91 ARG A N 1
ATOM 713 C CA . ARG A 1 91 ? -11.548 0.706 20.325 1.00 91.44 91 ARG A CA 1
ATOM 714 C C . ARG A 1 91 ? -11.462 0.656 18.810 1.00 91.44 91 ARG A C 1
ATOM 716 O O . ARG A 1 91 ? -12.125 -0.169 18.184 1.00 91.44 91 ARG A O 1
ATOM 723 N N . ARG A 1 92 ? -10.632 1.507 18.213 1.00 93.25 92 ARG A N 1
ATOM 724 C CA . ARG A 1 92 ? -10.477 1.618 16.756 1.00 93.25 92 ARG A CA 1
ATOM 725 C C . ARG A 1 92 ? -9.050 1.271 16.327 1.00 93.25 92 ARG A C 1
ATOM 727 O O . ARG A 1 92 ? -8.114 1.544 17.082 1.00 93.25 92 ARG A O 1
ATOM 734 N N . PRO A 1 93 ? -8.867 0.670 15.141 1.00 95.19 93 PRO A N 1
ATOM 735 C CA . PRO A 1 93 ? -7.541 0.380 14.623 1.00 95.19 93 PRO A CA 1
ATOM 736 C C . PRO A 1 93 ? -6.828 1.670 14.204 1.00 95.19 93 PRO A C 1
ATOM 738 O O . PRO A 1 93 ? -7.350 2.459 13.423 1.00 95.19 93 PRO A O 1
ATOM 741 N N . GLY A 1 94 ? -5.611 1.863 14.701 1.00 94.94 94 GLY A N 1
ATOM 742 C CA . GLY A 1 94 ? -4.635 2.794 14.151 1.00 94.94 94 GLY A CA 1
ATOM 743 C C . GLY A 1 94 ? -3.606 2.020 13.334 1.00 94.94 94 GLY A C 1
ATOM 744 O O . GLY A 1 94 ? -3.092 0.996 13.794 1.00 94.94 94 GLY A O 1
ATOM 745 N N . ILE A 1 95 ? -3.322 2.501 12.123 1.00 95.94 95 ILE A N 1
ATOM 746 C CA . ILE A 1 95 ? -2.421 1.851 11.167 1.00 95.94 95 ILE A CA 1
ATOM 747 C C . ILE A 1 95 ? -1.143 2.674 11.052 1.00 95.94 95 ILE A C 1
ATO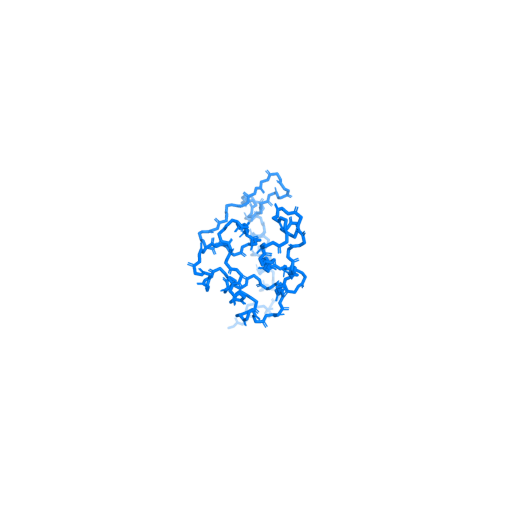M 749 O O . ILE A 1 95 ? -1.181 3.853 10.707 1.00 95.94 95 ILE A O 1
ATOM 753 N N . ASN A 1 96 ? -0.003 2.040 11.305 1.00 96.62 96 ASN A N 1
ATOM 754 C CA . ASN A 1 96 ? 1.296 2.603 10.992 1.00 96.62 96 ASN A CA 1
ATOM 755 C C . ASN A 1 96 ? 1.683 2.233 9.551 1.00 96.62 96 ASN A C 1
ATOM 757 O O . ASN A 1 96 ? 2.136 1.118 9.282 1.00 96.62 96 ASN A O 1
ATOM 761 N N . TYR A 1 97 ? 1.538 3.189 8.633 1.00 96.25 97 TYR A N 1
ATOM 762 C CA . TYR A 1 97 ? 1.863 2.996 7.219 1.00 96.25 97 TYR A CA 1
ATOM 763 C C . TYR A 1 97 ? 3.356 2.811 6.932 1.00 96.25 97 TYR A C 1
ATOM 765 O O . TYR A 1 97 ? 3.681 2.220 5.911 1.00 96.25 97 TYR A O 1
ATOM 773 N N . THR A 1 98 ? 4.263 3.213 7.828 1.00 96.25 98 THR A N 1
ATOM 774 C CA . THR A 1 98 ? 5.702 2.947 7.642 1.00 96.25 98 THR A CA 1
ATOM 775 C C . THR A 1 98 ? 6.070 1.494 7.945 1.00 96.25 98 THR A C 1
ATOM 777 O O . THR A 1 98 ? 7.111 1.020 7.503 1.00 96.25 98 THR A O 1
ATOM 780 N N . ARG A 1 99 ? 5.209 0.764 8.672 1.00 96.56 99 ARG A N 1
ATOM 781 C CA . ARG A 1 99 ? 5.354 -0.678 8.942 1.00 96.56 99 ARG A CA 1
ATOM 782 C C . ARG A 1 99 ? 4.427 -1.552 8.102 1.00 96.56 99 ARG A C 1
ATOM 784 O O . ARG A 1 99 ? 4.626 -2.762 8.040 1.00 96.56 99 ARG A O 1
ATOM 791 N N . CYS A 1 100 ? 3.374 -0.982 7.528 1.00 97.38 100 CYS A N 1
ATOM 792 C CA . CYS A 1 100 ? 2.394 -1.731 6.754 1.00 97.38 100 CYS A CA 1
ATOM 793 C C . CYS A 1 100 ? 3.025 -2.276 5.466 1.00 97.38 100 CYS A C 1
ATOM 795 O O . CYS A 1 100 ? 3.615 -1.526 4.699 1.00 97.38 100 CYS A O 1
ATOM 797 N N . ILE A 1 101 ? 2.847 -3.575 5.211 1.00 97.06 101 ILE A N 1
ATOM 798 C CA . ILE A 1 101 ? 3.335 -4.252 3.995 1.00 97.06 101 ILE A CA 1
ATOM 799 C C . ILE A 1 101 ? 2.228 -4.495 2.957 1.00 97.06 101 ILE A C 1
ATOM 801 O O . ILE A 1 101 ? 2.399 -5.303 2.053 1.00 97.06 101 ILE A O 1
ATOM 805 N N . PHE A 1 102 ? 1.057 -3.871 3.131 1.00 97.19 102 PHE A N 1
ATOM 806 C CA . PHE A 1 102 ? -0.094 -3.982 2.220 1.00 97.19 102 PHE A CA 1
ATOM 807 C C . PHE A 1 102 ? -0.538 -5.428 1.903 1.00 97.19 102 PHE A C 1
ATOM 809 O O . PHE A 1 102 ? -1.037 -5.729 0.823 1.00 97.19 102 PHE A O 1
ATOM 816 N N . CYS A 1 103 ? -0.411 -6.339 2.877 1.00 96.75 103 CYS A N 1
ATOM 817 C CA . CYS A 1 103 ? -0.785 -7.750 2.707 1.00 96.75 103 CYS A CA 1
ATOM 818 C C . CYS A 1 103 ? -2.295 -8.002 2.548 1.00 96.75 103 CYS A C 1
ATOM 820 O O . CYS A 1 103 ? -2.671 -9.053 2.050 1.00 96.75 103 CYS A O 1
ATOM 822 N N . GLY A 1 104 ? -3.164 -7.080 2.976 1.00 95.88 104 GLY A N 1
ATOM 823 C CA . GLY A 1 104 ? -4.623 -7.220 2.862 1.00 95.88 104 GLY A CA 1
ATOM 824 C C . GLY A 1 104 ? -5.307 -8.088 3.928 1.00 95.88 104 GLY A C 1
ATOM 825 O O . GLY A 1 104 ? -6.522 -8.017 4.048 1.00 95.88 104 GLY A O 1
ATOM 826 N N . PHE A 1 105 ? -4.577 -8.813 4.784 1.00 97.12 105 PHE A N 1
ATOM 827 C CA . PHE A 1 105 ? -5.193 -9.732 5.760 1.00 97.12 105 PHE A CA 1
ATOM 828 C C . PHE A 1 105 ? -6.169 -9.074 6.737 1.00 97.12 105 PHE A C 1
ATOM 830 O O . PHE A 1 105 ? -7.125 -9.704 7.177 1.00 97.12 105 PHE A O 1
ATOM 837 N N . CYS A 1 106 ? -5.952 -7.803 7.080 1.00 97.00 106 CYS A N 1
ATOM 838 C CA . CYS A 1 106 ? -6.882 -7.056 7.921 1.00 97.00 106 CYS A CA 1
ATOM 839 C C . CYS A 1 106 ? -8.243 -6.819 7.249 1.00 97.00 106 CYS A C 1
ATOM 841 O O . CYS A 1 106 ? -9.229 -6.680 7.964 1.00 97.00 106 CYS A O 1
ATOM 843 N N . VAL A 1 107 ? -8.285 -6.767 5.913 1.00 96.19 107 VAL A N 1
ATOM 844 C CA . VAL A 1 107 ? -9.515 -6.663 5.119 1.00 96.19 107 VAL A CA 1
ATOM 845 C C . VAL A 1 107 ? -10.173 -8.036 5.036 1.00 96.19 107 VAL A C 1
ATOM 847 O O . VAL A 1 107 ? -11.352 -8.156 5.349 1.00 96.19 107 VAL A O 1
ATOM 850 N N . ASP A 1 108 ? -9.389 -9.070 4.723 1.00 96.00 108 ASP A N 1
ATOM 851 C CA . ASP A 1 108 ? -9.888 -10.439 4.546 1.00 96.00 108 ASP A CA 1
ATOM 852 C C . ASP A 1 108 ? -10.505 -11.013 5.835 1.00 96.00 108 ASP A C 1
ATOM 854 O O . ASP A 1 108 ? -11.514 -11.711 5.783 1.00 96.00 108 ASP A O 1
ATOM 858 N N . ILE A 1 109 ? -9.935 -10.701 7.008 1.00 97.38 109 ILE A N 1
ATOM 859 C CA . ILE A 1 109 ? -10.456 -11.189 8.296 1.00 97.38 109 ILE A CA 1
ATOM 860 C C . ILE A 1 109 ? -11.628 -10.356 8.838 1.00 97.38 109 ILE A C 1
ATOM 862 O O . ILE A 1 109 ? -12.228 -10.732 9.845 1.00 97.38 109 ILE A O 1
ATOM 866 N N . CYS A 1 110 ? -11.913 -9.180 8.266 1.00 97.38 110 CYS A N 1
ATOM 867 C CA . CYS A 1 110 ? -12.854 -8.239 8.867 1.00 97.38 110 CYS A CA 1
ATOM 868 C C . CYS A 1 110 ? -14.296 -8.761 8.742 1.00 97.38 110 CYS A C 1
ATOM 870 O O . CYS A 1 110 ? -14.833 -8.791 7.636 1.00 97.38 110 CYS A O 1
ATOM 872 N N . PRO A 1 111 ? -14.981 -9.100 9.854 1.00 97.06 111 PRO A N 1
ATOM 873 C CA . PRO A 1 111 ? -16.314 -9.701 9.784 1.00 97.06 111 PRO A CA 1
ATOM 874 C C . PRO A 1 111 ? -17.390 -8.721 9.305 1.00 97.06 111 PRO A C 1
ATOM 876 O O . PRO A 1 111 ? -18.461 -9.140 8.881 1.00 97.06 111 PRO A O 1
ATOM 879 N N . THR A 1 112 ? -17.130 -7.415 9.398 1.00 96.62 112 THR A N 1
ATOM 880 C CA . THR A 1 112 ? -18.086 -6.362 9.035 1.00 96.62 112 THR A CA 1
ATOM 881 C C . THR A 1 112 ? -17.677 -5.572 7.796 1.00 96.62 112 THR A C 1
ATOM 883 O O . THR A 1 112 ? -18.412 -4.676 7.387 1.00 96.62 112 THR A O 1
ATOM 886 N N . GLY A 1 113 ? -16.509 -5.861 7.206 1.00 94.50 113 GLY A N 1
ATOM 887 C CA . GLY A 1 113 ? -15.963 -5.069 6.098 1.00 94.50 113 GLY A CA 1
ATOM 888 C C . GLY A 1 113 ? -15.769 -3.585 6.445 1.00 94.50 113 GLY A C 1
ATOM 889 O O . GLY A 1 113 ? -15.931 -2.722 5.577 1.00 94.50 113 GLY A O 1
ATOM 890 N N . ALA A 1 114 ? -15.502 -3.300 7.725 1.00 93.50 114 ALA A N 1
ATOM 891 C CA . ALA A 1 114 ? -15.142 -1.979 8.232 1.00 93.50 114 ALA A CA 1
ATOM 892 C C . ALA A 1 114 ? -13.754 -1.563 7.751 1.00 93.50 114 ALA A C 1
ATOM 894 O O . ALA A 1 114 ? -13.633 -0.409 7.288 1.00 93.50 114 ALA A O 1
#